Protein AF-A0A956YWB2-F1 (afdb_monomer_lite)

Sequence (151 aa):
EKSFKRPKDGYFLRAESFYNVATYMDTTGYLAGYGGISLHARSHGEAFFSTLTDKLRGNGLYIFDEPEAALSPSRQMAALTAIHRLVQAESQFIIATHSPILMAYPHARILLLNDDGLTEVAYAETEHYNVTKDFLNNYPAMLRYLLDEDA

Foldseek 3Di:
DPDDPAQPDEEEEELVCLVVVLVVCVVVVVQQQQVNDRPVVDQSLSSVVSCLVRNQDASYEYEYEASCVRDDLVSLLVSLVSVVVRVVSVYHYHYDHLDLSNLPRPPDFDWDQDPVGTDTDDSCPDPSNVVVVCCVVPVVVVCCVVVVPPD

Structure (mmCIF, N/CA/C/O backbone):
data_AF-A0A956YWB2-F1
#
_entry.id   AF-A0A956YWB2-F1
#
loop_
_atom_site.group_PDB
_atom_site.id
_atom_site.type_symbol
_atom_site.label_atom_id
_atom_site.label_alt_id
_atom_site.label_comp_id
_atom_site.label_asym_id
_atom_site.label_entity_id
_atom_site.label_seq_id
_atom_site.pdbx_PDB_ins_code
_atom_site.Cartn_x
_atom_site.Cartn_y
_atom_site.Cartn_z
_atom_site.occupancy
_atom_site.B_iso_or_equiv
_atom_site.auth_seq_id
_atom_site.auth_comp_id
_atom_site.auth_asym_id
_atom_site.auth_atom_id
_atom_site.pdbx_PDB_model_num
ATOM 1 N N . GLU A 1 1 ? -13.064 -25.156 23.534 1.00 41.34 1 GLU A N 1
ATOM 2 C CA . GLU A 1 1 ? -13.480 -24.240 22.449 1.00 41.34 1 GLU A CA 1
ATOM 3 C C . GLU A 1 1 ? -12.543 -23.036 22.424 1.00 41.34 1 GLU A C 1
ATOM 5 O O . GLU A 1 1 ? -12.390 -22.383 23.450 1.00 41.34 1 GLU A O 1
ATOM 10 N N . LYS A 1 2 ? -11.843 -22.762 21.314 1.00 47.59 2 LYS A N 1
ATOM 11 C CA . LYS A 1 2 ? -11.074 -21.513 21.179 1.00 47.59 2 LYS A CA 1
ATOM 12 C C . LYS A 1 2 ? -12.056 -20.408 20.796 1.00 47.59 2 LYS A C 1
ATOM 14 O O . LYS A 1 2 ? -12.409 -20.277 19.630 1.00 47.59 2 LYS A O 1
ATOM 19 N N . SER A 1 3 ? -12.525 -19.650 21.784 1.00 50.50 3 SER A N 1
ATOM 20 C CA . SER A 1 3 ? -13.244 -18.401 21.530 1.00 50.50 3 SER A CA 1
ATOM 21 C C . SER A 1 3 ? -12.269 -17.428 20.862 1.00 50.50 3 SER A C 1
ATOM 23 O O . SER A 1 3 ? -11.298 -16.993 21.483 1.00 50.50 3 SER A O 1
ATOM 25 N N . PHE A 1 4 ? -12.455 -17.158 19.570 1.00 61.91 4 PHE A N 1
ATOM 26 C CA . PHE A 1 4 ? -11.681 -16.132 18.878 1.00 61.91 4 PHE A CA 1
ATOM 27 C C . PHE A 1 4 ? -12.094 -14.767 19.440 1.00 61.91 4 PHE A C 1
ATOM 29 O O . PHE A 1 4 ? -13.276 -14.417 19.416 1.00 61.91 4 PHE A O 1
ATOM 36 N N . LYS A 1 5 ? -11.130 -13.998 19.969 1.00 66.44 5 LYS A N 1
ATOM 37 C CA . LYS A 1 5 ? -11.369 -12.603 20.365 1.00 66.44 5 LYS A CA 1
ATOM 38 C C . LYS A 1 5 ? -11.898 -11.855 19.140 1.00 66.44 5 LYS A C 1
ATOM 40 O O . LYS A 1 5 ? -11.198 -11.747 18.138 1.00 66.44 5 LYS A O 1
ATOM 45 N N . ARG A 1 6 ? -13.141 -11.376 19.213 1.00 70.31 6 ARG A N 1
ATOM 46 C CA . ARG A 1 6 ? -13.726 -10.550 18.154 1.00 70.31 6 ARG A CA 1
ATOM 47 C C . ARG A 1 6 ? -13.017 -9.188 18.129 1.00 70.31 6 ARG A C 1
ATOM 49 O O . ARG A 1 6 ? -12.862 -8.608 19.209 1.00 70.31 6 ARG A O 1
ATOM 56 N N . PRO A 1 7 ? -12.620 -8.683 16.948 1.00 77.06 7 PRO A N 1
ATOM 57 C CA . PRO A 1 7 ? -12.107 -7.325 16.816 1.00 77.06 7 PRO A CA 1
ATOM 58 C C . PRO A 1 7 ? -13.123 -6.323 17.365 1.00 77.06 7 PRO A C 1
ATOM 60 O O . PRO A 1 7 ? -14.332 -6.498 17.190 1.00 77.06 7 PRO A O 1
ATOM 63 N N . LYS A 1 8 ? -12.639 -5.289 18.052 1.00 79.81 8 LYS A N 1
ATOM 64 C CA . LYS A 1 8 ? -13.480 -4.216 18.607 1.00 79.81 8 LYS A CA 1
ATOM 65 C C . LYS A 1 8 ? -13.710 -3.077 17.617 1.00 79.81 8 LYS A C 1
ATOM 67 O O . LYS A 1 8 ? -14.613 -2.275 17.831 1.00 79.81 8 LYS A O 1
ATOM 72 N N . ASP A 1 9 ? -12.895 -3.023 16.568 1.00 83.06 9 ASP A N 1
ATOM 73 C CA . ASP A 1 9 ? -12.937 -2.026 15.504 1.00 83.06 9 ASP A CA 1
ATOM 74 C C . ASP A 1 9 ? -12.812 -2.716 14.136 1.00 83.06 9 ASP A C 1
ATOM 76 O O . ASP A 1 9 ? -12.264 -3.819 14.020 1.00 83.06 9 ASP A O 1
ATOM 80 N N . GLY A 1 10 ? -13.350 -2.088 13.099 1.00 85.75 10 GLY A N 1
ATOM 81 C CA . GLY A 1 10 ? -13.387 -2.643 11.754 1.00 85.75 10 GLY A CA 1
ATOM 82 C C . GLY A 1 10 ? -13.492 -1.548 10.707 1.00 85.75 10 GLY A C 1
ATOM 83 O O . GLY A 1 10 ? -14.329 -0.653 10.816 1.00 85.75 10 GLY A O 1
ATOM 84 N N . TYR A 1 11 ? -12.649 -1.624 9.680 1.00 86.31 11 TYR A N 1
ATOM 85 C CA . TYR A 1 11 ? -12.642 -0.635 8.607 1.00 86.31 11 TYR A CA 1
ATOM 86 C C . TYR A 1 11 ? -12.322 -1.279 7.264 1.00 86.31 11 TYR A C 1
ATOM 88 O O . TYR A 1 11 ? -11.332 -2.001 7.139 1.00 86.31 11 TYR A O 1
ATOM 96 N N . PHE A 1 12 ? -13.147 -0.988 6.260 1.00 88.56 12 PHE A N 1
ATOM 97 C CA . PHE A 1 12 ? -12.877 -1.327 4.869 1.00 88.56 12 PHE A CA 1
ATOM 98 C C . PHE A 1 12 ? -12.521 -0.059 4.104 1.00 88.56 12 PHE A C 1
ATOM 100 O O . PHE A 1 12 ? -13.238 0.942 4.168 1.00 88.56 12 PHE A O 1
ATOM 107 N N . LEU A 1 13 ? -11.411 -0.113 3.384 1.00 84.50 13 LEU A N 1
ATOM 108 C CA . LEU A 1 13 ? -10.900 0.982 2.588 1.00 84.50 13 LEU A CA 1
ATOM 109 C C . LEU A 1 13 ? -10.717 0.513 1.151 1.00 84.50 13 LEU A C 1
ATOM 111 O O . LEU A 1 13 ? -9.981 -0.435 0.911 1.00 84.50 13 LEU A O 1
ATOM 115 N N . ARG A 1 14 ? -11.295 1.253 0.209 1.00 82.62 14 ARG A N 1
ATOM 116 C CA . ARG A 1 14 ? -11.004 1.121 -1.217 1.00 82.62 14 ARG A CA 1
ATOM 117 C C . ARG A 1 14 ? -10.618 2.480 -1.767 1.00 82.62 14 ARG A C 1
ATOM 119 O O . ARG A 1 14 ? -11.371 3.437 -1.561 1.00 82.62 14 ARG A O 1
ATOM 126 N N . ALA A 1 15 ? -9.466 2.576 -2.423 1.00 68.56 15 ALA A N 1
ATOM 127 C CA . ALA A 1 15 ? -8.901 3.862 -2.833 1.00 68.56 15 ALA A CA 1
ATOM 128 C C . ALA A 1 15 ? -9.862 4.702 -3.696 1.00 68.56 15 ALA A C 1
ATOM 130 O O . ALA A 1 15 ? -10.032 5.892 -3.437 1.00 68.56 15 ALA A O 1
ATOM 131 N N . GLU A 1 16 ? -10.582 4.076 -4.629 1.00 64.06 16 GLU A N 1
ATOM 132 C CA . GLU A 1 16 ? -11.571 4.748 -5.488 1.00 64.06 16 GLU A CA 1
ATOM 133 C C . GLU A 1 16 ? -12.840 5.190 -4.738 1.00 64.06 16 GLU A C 1
ATOM 135 O O . GLU A 1 16 ? -13.467 6.195 -5.065 1.00 64.06 16 GLU A O 1
ATOM 140 N N . SER A 1 17 ? -13.241 4.446 -3.702 1.00 56.97 17 SER A N 1
ATOM 141 C CA . SER A 1 17 ? -14.484 4.707 -2.958 1.00 56.97 17 SER A CA 1
ATOM 142 C C . SER A 1 17 ? -14.335 5.799 -1.900 1.00 56.97 17 SER A C 1
ATOM 144 O O . SER A 1 17 ? -15.334 6.245 -1.331 1.00 56.97 17 SER A O 1
ATOM 146 N N . PHE A 1 18 ? -13.108 6.256 -1.637 1.00 58.25 18 PHE A N 1
ATOM 147 C CA . PHE A 1 18 ? -12.836 7.245 -0.599 1.00 58.25 18 PHE A CA 1
ATOM 148 C C . PHE A 1 18 ? -13.545 8.585 -0.862 1.00 58.25 18 PHE A C 1
ATOM 150 O O . PHE A 1 18 ? -13.997 9.232 0.081 1.00 58.25 18 PHE A O 1
ATOM 157 N N . TYR A 1 19 ? -13.736 8.960 -2.133 1.00 54.09 19 TYR A N 1
ATOM 158 C CA . TYR A 1 19 ? -14.490 10.159 -2.516 1.00 54.09 19 TYR A CA 1
ATOM 159 C C . TYR A 1 19 ? -15.976 10.051 -2.138 1.00 54.09 19 TYR A C 1
ATOM 161 O O . TYR A 1 19 ? -16.519 10.957 -1.512 1.00 54.09 19 TYR A O 1
ATOM 169 N N . ASN A 1 20 ? -16.613 8.907 -2.417 1.00 52.56 20 ASN A N 1
ATOM 170 C CA . ASN A 1 20 ? -18.023 8.680 -2.076 1.00 52.56 20 ASN A CA 1
ATOM 171 C C . ASN A 1 20 ? -18.252 8.707 -0.561 1.00 52.56 20 ASN A C 1
ATOM 173 O O . ASN A 1 20 ? -19.251 9.251 -0.093 1.00 52.56 20 ASN A O 1
ATOM 177 N N . VAL A 1 21 ? -17.313 8.156 0.214 1.00 56.88 21 VAL A N 1
ATOM 178 C CA . VAL A 1 21 ? -17.374 8.183 1.681 1.00 56.88 21 VAL A CA 1
ATOM 179 C C . VAL A 1 21 ? -17.159 9.601 2.212 1.00 56.88 21 VAL A C 1
ATOM 181 O O . VAL A 1 21 ? -17.912 10.024 3.084 1.00 56.88 21 VAL A O 1
ATOM 184 N N . ALA A 1 22 ? -16.205 10.364 1.669 1.00 55.66 22 ALA A N 1
ATOM 185 C CA . ALA A 1 22 ? -15.983 11.761 2.051 1.00 55.66 22 ALA A CA 1
ATOM 186 C C . ALA A 1 22 ? -17.220 12.638 1.779 1.00 55.66 22 ALA A C 1
ATOM 188 O O . ALA A 1 22 ? -17.663 13.362 2.670 1.00 55.66 22 ALA A O 1
ATOM 189 N N . THR A 1 23 ? -17.845 12.501 0.605 1.00 54.91 23 THR A N 1
ATOM 190 C CA . THR A 1 23 ? -19.090 13.210 0.260 1.00 54.91 23 THR A CA 1
ATOM 191 C C . THR A 1 23 ? -20.265 12.795 1.138 1.00 54.91 23 THR A C 1
ATOM 193 O O . THR A 1 23 ? -21.031 13.637 1.613 1.00 54.91 23 THR A O 1
ATOM 196 N N . TYR A 1 24 ? -20.400 11.500 1.420 1.00 56.69 24 TYR A N 1
ATOM 197 C CA . TYR A 1 24 ? -21.436 10.992 2.316 1.00 56.69 24 TYR A CA 1
ATOM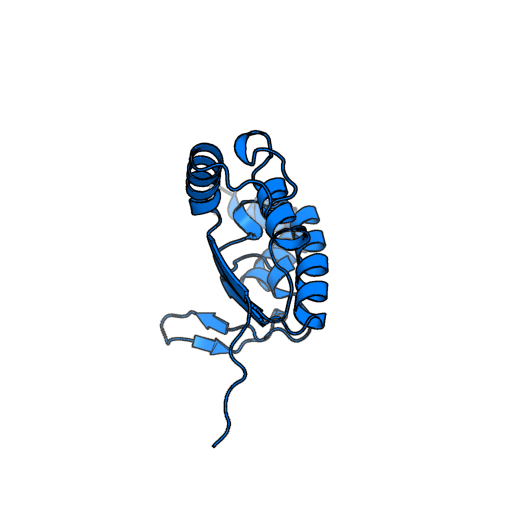 198 C C . TYR A 1 24 ? -21.229 11.438 3.777 1.00 56.69 24 TYR A C 1
ATOM 200 O O . TYR A 1 24 ? -22.184 11.675 4.515 1.00 56.69 24 TYR A O 1
ATOM 208 N N . MET A 1 25 ? -19.984 11.592 4.226 1.00 59.38 25 MET A N 1
ATOM 209 C CA . MET A 1 25 ? -19.679 12.006 5.599 1.00 59.38 25 MET A CA 1
ATOM 210 C C . MET A 1 25 ? -19.823 13.513 5.820 1.00 59.38 25 MET A C 1
ATOM 212 O O . MET A 1 25 ? -20.314 13.911 6.879 1.00 59.38 25 MET A O 1
ATOM 216 N N . ASP A 1 26 ? -19.496 14.340 4.823 1.00 57.28 26 ASP A N 1
ATOM 217 C CA . ASP A 1 26 ? -19.758 15.786 4.874 1.00 57.28 26 ASP A CA 1
ATOM 218 C C . ASP A 1 26 ? -21.267 16.081 4.869 1.00 57.28 26 ASP A C 1
ATOM 220 O O . ASP A 1 26 ? -21.727 16.975 5.577 1.00 57.28 26 ASP A O 1
ATOM 224 N N . THR A 1 27 ? -22.063 15.282 4.151 1.00 56.91 27 THR A N 1
ATOM 225 C CA . THR A 1 27 ? -23.532 15.414 4.151 1.00 56.91 27 THR A CA 1
ATOM 226 C C . THR A 1 27 ? -24.201 14.905 5.433 1.00 56.91 27 THR A C 1
ATOM 228 O O . THR A 1 27 ? -25.294 15.362 5.763 1.00 56.91 27 THR A O 1
ATOM 231 N N . THR A 1 28 ? -23.560 14.004 6.187 1.00 57.75 28 THR A N 1
ATOM 232 C CA . THR A 1 28 ? -24.112 13.421 7.430 1.00 57.75 28 THR A CA 1
ATOM 233 C C . THR A 1 28 ? -23.535 14.015 8.723 1.00 57.75 28 THR A C 1
ATOM 235 O O . THR A 1 28 ? -24.027 13.703 9.808 1.00 57.75 28 THR A O 1
ATOM 238 N N . GLY A 1 29 ? -22.521 14.889 8.646 1.00 55.97 29 GLY A N 1
ATOM 239 C CA . GLY A 1 29 ? -21.957 15.615 9.794 1.00 55.97 29 GLY A CA 1
ATOM 240 C C . GLY A 1 29 ? -21.042 14.791 10.714 1.00 55.97 29 GLY A C 1
ATOM 241 O O . GLY A 1 29 ? -20.688 15.246 11.802 1.00 55.97 29 GLY A O 1
ATOM 242 N N . TYR A 1 30 ? -20.619 13.591 10.303 1.00 57.09 30 TYR A N 1
ATOM 243 C CA . TYR A 1 30 ? -19.842 12.656 11.135 1.00 57.09 30 TYR A CA 1
ATOM 244 C C . TYR A 1 30 ? -18.316 12.892 11.074 1.00 57.09 30 TYR A C 1
ATOM 246 O O . TYR A 1 30 ? -17.517 11.9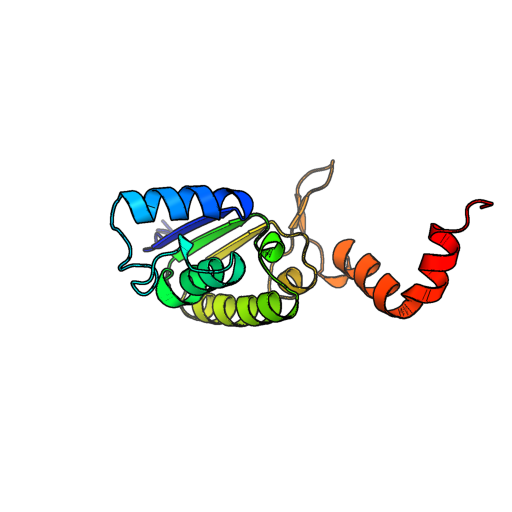67 10.924 1.00 57.09 30 TYR A O 1
ATOM 254 N N . LEU A 1 31 ? -17.888 14.149 11.221 1.00 59.34 31 LEU A N 1
ATOM 255 C CA . LEU A 1 31 ? -16.487 14.586 11.064 1.00 59.34 31 LEU A CA 1
ATOM 256 C C . LEU A 1 31 ? -15.581 14.297 12.274 1.00 59.34 31 LEU A C 1
ATOM 258 O O . LEU A 1 31 ? -14.353 14.287 12.153 1.00 59.34 31 LEU A O 1
ATOM 262 N N . ALA A 1 32 ? -16.161 14.026 13.447 1.00 58.22 32 ALA A N 1
ATOM 263 C CA . ALA A 1 32 ? -15.410 13.842 14.693 1.00 58.22 32 ALA A CA 1
ATOM 264 C C . ALA A 1 32 ? -14.429 12.650 14.658 1.00 58.22 32 ALA A C 1
ATOM 266 O O . ALA A 1 32 ? -13.449 12.632 15.397 1.00 58.22 32 ALA A O 1
ATOM 267 N N . GLY A 1 33 ? -14.672 11.659 13.793 1.00 58.66 33 GLY A N 1
ATOM 268 C CA . GLY A 1 33 ? -13.816 10.479 13.646 1.00 58.66 33 GLY A CA 1
ATOM 269 C C . GLY A 1 33 ? -12.569 10.668 12.774 1.00 58.66 33 GLY A C 1
ATOM 270 O O . GLY A 1 33 ? -11.755 9.757 12.743 1.00 58.66 33 GLY A O 1
ATOM 271 N N . TYR A 1 34 ? -12.424 11.800 12.076 1.00 56.78 34 TYR A N 1
ATOM 272 C CA . TYR A 1 34 ? -11.342 12.063 11.106 1.00 56.78 34 TYR A CA 1
ATOM 273 C C . TYR A 1 34 ? -10.550 13.343 11.436 1.00 56.78 34 TYR A C 1
ATOM 275 O O . TYR A 1 34 ? -10.014 14.022 10.556 1.00 56.78 34 TYR A O 1
ATOM 283 N N . GLY A 1 35 ? -10.536 13.726 12.715 1.00 56.12 35 GLY A N 1
ATOM 284 C CA . GLY A 1 35 ? -9.862 14.942 13.173 1.00 56.12 35 GLY A CA 1
ATOM 285 C C . GLY A 1 35 ? -10.657 16.237 12.957 1.00 56.12 35 GLY A C 1
ATOM 286 O O . GLY A 1 35 ? -10.086 17.315 13.079 1.00 56.12 35 GLY A O 1
ATOM 287 N N . GLY A 1 36 ? -11.962 16.161 12.654 1.00 56.47 36 GLY A N 1
ATOM 288 C CA . GLY A 1 36 ? -12.874 17.315 12.682 1.00 56.47 36 GLY A CA 1
ATOM 289 C C . GLY A 1 36 ? -12.762 18.301 11.513 1.00 56.47 36 GLY A C 1
ATOM 290 O O . GLY A 1 36 ? -13.375 19.363 11.565 1.00 56.47 36 GLY A O 1
ATOM 291 N N . ILE A 1 37 ? -12.006 17.972 10.464 1.00 54.69 37 ILE A N 1
ATOM 292 C CA . ILE A 1 37 ? -11.839 18.802 9.262 1.00 54.69 37 ILE A CA 1
ATOM 293 C C . ILE A 1 37 ? -12.536 18.101 8.091 1.00 54.69 37 ILE A C 1
ATOM 295 O O . ILE A 1 37 ? -12.400 16.886 7.950 1.00 54.69 37 ILE A O 1
ATOM 299 N N . SER A 1 38 ? -13.269 18.859 7.265 1.00 56.28 38 SER A N 1
ATOM 300 C CA . SER A 1 38 ? -13.945 18.343 6.063 1.00 56.28 38 SER A CA 1
ATOM 301 C C . SER A 1 38 ? -12.971 17.542 5.195 1.00 56.28 38 SER A C 1
ATOM 303 O O . SER A 1 38 ? -11.894 18.025 4.825 1.00 56.28 38 SER A O 1
ATOM 305 N N . LEU A 1 39 ? -13.359 16.307 4.870 1.00 54.31 39 LEU A N 1
ATOM 306 C CA . LEU A 1 39 ? -12.570 15.412 4.020 1.00 54.31 39 LEU A CA 1
ATOM 307 C C . LEU A 1 39 ? -12.529 15.919 2.568 1.00 54.31 39 LEU A C 1
ATOM 309 O O . LEU A 1 39 ? -11.605 15.571 1.838 1.00 54.31 39 LEU A O 1
ATOM 313 N N . HIS A 1 40 ? -13.462 16.798 2.174 1.00 52.25 40 HIS A N 1
ATOM 314 C CA . HIS A 1 40 ? -13.486 17.452 0.863 1.00 52.25 40 HIS A CA 1
ATOM 315 C C . HIS A 1 40 ? -12.400 18.514 0.664 1.00 52.25 40 HIS A C 1
ATOM 317 O O . HIS A 1 40 ? -12.012 18.776 -0.472 1.00 52.25 40 HIS A O 1
ATOM 323 N N . ALA A 1 41 ? -11.887 19.113 1.740 1.00 50.69 41 ALA A N 1
ATOM 324 C CA . ALA A 1 41 ? -10.825 20.117 1.660 1.00 50.69 41 ALA A CA 1
ATOM 325 C C . ALA A 1 41 ? -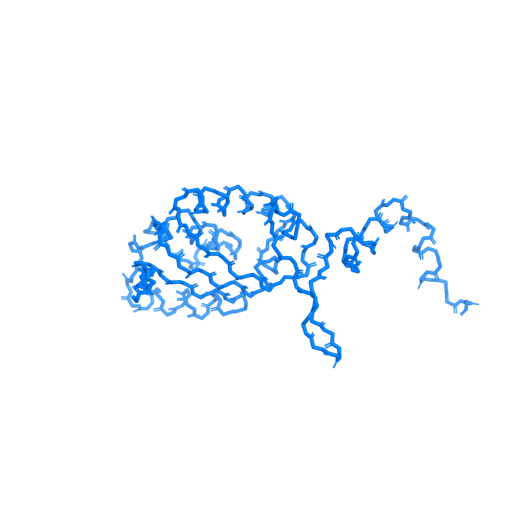9.408 19.508 1.647 1.00 50.69 41 ALA A C 1
ATOM 327 O O . ALA A 1 41 ? -8.425 20.245 1.571 1.00 50.69 41 ALA A O 1
ATOM 328 N N . ARG A 1 42 ? -9.290 18.177 1.755 1.00 57.69 42 ARG A N 1
ATOM 329 C CA . ARG A 1 42 ? -8.021 17.446 1.855 1.00 57.69 42 ARG A CA 1
ATOM 330 C C . ARG A 1 42 ? -7.699 16.711 0.559 1.00 57.69 42 ARG A C 1
ATOM 332 O O . ARG A 1 42 ? -8.584 16.245 -0.153 1.00 57.69 42 ARG A O 1
ATOM 339 N N . SER A 1 43 ? -6.410 16.554 0.268 1.00 66.00 43 SER A N 1
ATOM 340 C CA . SER A 1 43 ? -5.972 15.673 -0.821 1.00 66.00 43 SER A CA 1
ATOM 341 C C . SER A 1 43 ? -6.298 14.205 -0.502 1.00 66.00 43 SER A C 1
ATOM 343 O O . SER A 1 43 ? -6.309 13.810 0.664 1.00 66.00 43 SER A O 1
ATOM 345 N N . HIS A 1 44 ? -6.495 13.372 -1.531 1.00 64.50 44 HIS A N 1
ATOM 346 C CA . HIS A 1 44 ? -6.785 11.933 -1.393 1.00 64.50 44 HIS A CA 1
ATOM 347 C C . HIS A 1 44 ? -5.864 11.230 -0.376 1.00 64.50 44 HIS A C 1
ATOM 349 O O . HIS A 1 44 ? -6.326 10.514 0.512 1.00 64.50 44 HIS A O 1
ATOM 355 N N . GLY A 1 45 ? -4.559 11.509 -0.439 1.00 68.50 45 GLY A N 1
ATOM 356 C CA . GLY A 1 45 ? -3.597 10.918 0.489 1.00 68.50 45 GLY A CA 1
ATOM 357 C C . GLY A 1 45 ? -3.643 11.466 1.922 1.00 68.50 45 GLY A C 1
ATOM 358 O O . GLY A 1 45 ? -3.231 10.759 2.834 1.00 68.50 45 GLY A O 1
ATOM 359 N N . GLU A 1 46 ? -4.145 12.680 2.162 1.00 73.31 46 GLU A N 1
ATOM 360 C CA . GLU A 1 46 ? -4.311 13.229 3.523 1.00 73.31 46 GLU A CA 1
ATOM 361 C C . GLU A 1 46 ? -5.523 12.633 4.231 1.00 73.31 46 GLU A C 1
ATOM 363 O O . GLU A 1 46 ? -5.468 12.344 5.424 1.00 73.31 46 GLU A O 1
ATOM 368 N N . ALA A 1 47 ? -6.606 12.415 3.489 1.00 73.50 47 ALA A N 1
ATOM 369 C CA . ALA A 1 47 ? -7.820 11.802 4.004 1.00 73.50 47 ALA A CA 1
ATOM 370 C C . ALA A 1 47 ? -7.581 10.321 4.378 1.00 73.50 47 ALA A C 1
ATOM 372 O O . ALA A 1 47 ? -7.960 9.868 5.467 1.00 73.50 47 ALA A O 1
ATOM 373 N N . PHE A 1 48 ? -6.831 9.599 3.537 1.00 81.00 48 PHE A N 1
ATOM 374 C CA . PHE A 1 48 ? -6.296 8.276 3.869 1.00 81.00 48 PHE A CA 1
ATOM 375 C C . PHE A 1 48 ? -5.450 8.320 5.148 1.00 81.00 48 PHE A C 1
ATOM 377 O O . PHE A 1 48 ? -5.657 7.522 6.062 1.00 81.00 48 PHE A O 1
ATOM 384 N N . PHE A 1 49 ? -4.542 9.293 5.252 1.00 81.31 49 PHE A N 1
ATOM 385 C CA . PHE A 1 49 ? -3.675 9.412 6.419 1.00 81.31 49 PHE A CA 1
ATOM 386 C C . PHE A 1 49 ? -4.455 9.656 7.709 1.00 81.31 49 PHE A C 1
ATOM 388 O O . PHE A 1 49 ? -4.212 8.962 8.690 1.00 81.31 49 PHE A O 1
ATOM 395 N N . SER A 1 50 ? -5.450 10.547 7.693 1.00 81.00 50 SER A N 1
ATOM 396 C CA . SER A 1 50 ? -6.320 10.759 8.857 1.00 81.00 50 SER A CA 1
ATOM 397 C C . SER A 1 50 ? -7.128 9.527 9.236 1.00 81.00 50 SER A C 1
ATOM 399 O O . SER A 1 50 ? -7.455 9.333 10.403 1.00 81.00 50 SER A O 1
ATOM 401 N N . THR A 1 51 ? -7.423 8.648 8.276 1.00 84.69 51 THR A N 1
ATOM 402 C CA . THR A 1 51 ? -8.037 7.360 8.608 1.00 84.69 51 THR A CA 1
ATOM 403 C C . THR A 1 51 ? -7.070 6.543 9.453 1.00 84.69 51 THR A C 1
ATOM 405 O O . THR A 1 51 ? -7.396 6.161 10.572 1.00 84.69 51 THR A O 1
ATOM 408 N N . LEU A 1 52 ? -5.852 6.341 8.950 1.00 86.12 52 LEU A N 1
ATOM 409 C CA . LEU A 1 52 ? -4.817 5.580 9.642 1.00 86.12 52 LEU A CA 1
ATOM 410 C C . LEU A 1 52 ? -4.431 6.159 11.009 1.00 86.12 52 LEU A C 1
ATOM 412 O O . LEU A 1 52 ? -4.129 5.388 11.914 1.00 86.12 52 LEU A O 1
ATOM 416 N N . THR A 1 53 ? -4.398 7.484 11.160 1.00 84.19 53 THR A N 1
ATOM 417 C CA . THR A 1 53 ? -3.910 8.126 12.391 1.00 84.19 53 THR A CA 1
ATOM 418 C C . THR A 1 53 ? -5.006 8.463 13.392 1.00 84.19 53 THR A C 1
ATOM 420 O O . THR A 1 53 ? -4.746 8.394 14.592 1.00 84.19 53 THR A O 1
ATOM 423 N N . ASP A 1 54 ? -6.207 8.816 12.926 1.00 82.88 54 ASP A N 1
ATOM 424 C CA . ASP A 1 54 ? -7.245 9.414 13.776 1.00 82.88 54 ASP A CA 1
ATOM 425 C C . ASP A 1 54 ? -8.479 8.509 13.908 1.00 82.88 54 ASP A C 1
ATOM 427 O O . ASP A 1 54 ? -9.105 8.450 14.974 1.00 82.88 54 ASP A O 1
ATOM 431 N N . LYS A 1 55 ? -8.840 7.794 12.831 1.00 83.44 55 LYS A N 1
ATOM 432 C CA . LYS A 1 55 ? -10.048 6.958 12.789 1.00 83.44 55 LYS A CA 1
ATOM 433 C C . LYS A 1 55 ? -9.826 5.595 13.428 1.00 83.44 55 LYS A C 1
ATOM 435 O O . LYS A 1 55 ? -10.663 5.170 14.224 1.00 83.44 55 LYS A O 1
ATOM 440 N N . LEU A 1 56 ? -8.742 4.917 13.058 1.00 88.19 56 LEU A N 1
ATOM 441 C CA . LEU A 1 56 ? -8.449 3.558 13.511 1.00 88.19 56 LEU A CA 1
ATOM 442 C C . LEU A 1 56 ? -7.898 3.589 14.936 1.00 88.19 56 LEU A C 1
ATOM 444 O O . LEU A 1 56 ? -6.932 4.298 15.216 1.00 88.19 56 LEU A O 1
ATOM 448 N N . ARG A 1 57 ? -8.508 2.827 15.853 1.00 83.19 57 ARG A N 1
ATOM 449 C CA . ARG A 1 57 ? -8.196 2.937 17.294 1.00 83.19 57 ARG A CA 1
ATOM 450 C C . ARG A 1 57 ? -7.404 1.774 17.886 1.00 83.19 57 ARG A C 1
ATOM 452 O O . ARG A 1 57 ? -7.042 1.832 19.059 1.00 83.19 57 ARG A O 1
ATOM 459 N N . GLY A 1 58 ? -7.102 0.754 17.088 1.00 86.75 58 GLY A N 1
ATOM 460 C CA . GLY A 1 58 ? -6.411 -0.455 17.546 1.00 86.75 58 GLY A CA 1
ATOM 461 C C . GLY A 1 58 ? -7.372 -1.605 17.870 1.00 86.75 58 GLY A C 1
ATOM 462 O O . GLY A 1 58 ? -8.582 -1.404 17.950 1.00 86.75 58 GLY A O 1
ATOM 463 N N . ASN A 1 59 ? -6.840 -2.816 18.074 1.00 89.81 59 ASN A N 1
ATOM 464 C CA . ASN A 1 59 ? -7.614 -4.037 18.348 1.00 89.81 59 ASN A CA 1
ATOM 465 C C . ASN A 1 59 ? -8.730 -4.280 17.308 1.00 89.81 59 ASN A C 1
ATOM 467 O O . ASN A 1 59 ? -9.867 -4.637 17.640 1.00 89.81 59 ASN A O 1
ATOM 471 N N . GLY A 1 60 ? -8.407 -3.998 16.045 1.00 92.62 60 GLY A N 1
ATOM 472 C CA . GLY A 1 60 ? -9.341 -4.011 14.927 1.00 92.62 60 GLY A CA 1
ATOM 473 C C . GLY A 1 60 ? -8.885 -4.895 13.774 1.00 92.62 60 GLY A C 1
ATOM 474 O O . GLY A 1 60 ? -7.720 -5.283 13.699 1.00 92.62 60 GLY A O 1
ATOM 475 N N . LEU A 1 61 ? -9.813 -5.206 12.872 1.00 94.50 61 LEU A N 1
ATOM 476 C CA . LEU A 1 61 ? -9.520 -5.834 11.584 1.00 94.50 61 LEU A CA 1
ATOM 477 C C . LEU A 1 61 ? -9.746 -4.810 10.473 1.00 94.50 61 LEU A C 1
ATOM 479 O O . LEU A 1 61 ? -10.863 -4.323 10.289 1.00 94.50 61 LEU A O 1
ATOM 483 N N . TYR A 1 62 ? -8.695 -4.507 9.722 1.00 94.12 62 TYR A N 1
ATOM 484 C CA . TYR A 1 62 ? -8.737 -3.516 8.656 1.00 94.12 62 TYR A CA 1
ATOM 485 C C . TYR A 1 62 ? -8.430 -4.171 7.312 1.00 94.12 62 TYR A C 1
ATOM 487 O O . TYR A 1 62 ? -7.467 -4.927 7.182 1.00 94.12 62 TYR A O 1
ATOM 495 N N . ILE A 1 63 ? -9.265 -3.894 6.315 1.00 94.88 63 ILE A N 1
ATOM 496 C CA . ILE A 1 63 ? -9.153 -4.467 4.972 1.00 94.88 63 ILE A CA 1
ATOM 497 C C . ILE A 1 63 ? -8.976 -3.321 3.989 1.00 94.88 63 ILE A C 1
ATOM 499 O O . ILE A 1 63 ? -9.874 -2.488 3.856 1.00 94.88 63 ILE A O 1
ATOM 503 N N . PHE A 1 64 ? -7.819 -3.257 3.338 1.00 93.75 64 PHE A N 1
ATOM 504 C CA . PHE A 1 64 ? -7.468 -2.200 2.397 1.00 93.75 64 PHE A CA 1
ATOM 505 C C . PHE A 1 64 ? -7.323 -2.766 0.987 1.00 93.75 64 PHE A C 1
ATOM 507 O O . PHE A 1 64 ? -6.693 -3.800 0.792 1.00 93.75 64 PHE A O 1
ATOM 514 N N . ASP A 1 65 ? -7.885 -2.054 0.023 1.00 92.81 65 ASP A N 1
ATOM 515 C CA . ASP A 1 65 ? -7.863 -2.376 -1.397 1.00 92.81 65 ASP A CA 1
ATOM 516 C C . ASP A 1 65 ? -7.185 -1.230 -2.163 1.00 92.81 65 ASP A C 1
ATOM 518 O O . ASP A 1 65 ? -7.671 -0.089 -2.147 1.00 92.81 65 ASP A O 1
ATOM 522 N N . GLU A 1 66 ? -6.017 -1.539 -2.731 1.00 92.69 66 GLU A N 1
ATOM 523 C CA . GLU A 1 66 ? -5.117 -0.657 -3.489 1.00 92.69 66 GLU A CA 1
ATOM 524 C C . GLU A 1 66 ? -4.818 0.702 -2.819 1.00 92.69 66 GLU A C 1
ATOM 526 O O . GLU A 1 66 ? -4.937 1.761 -3.444 1.00 92.69 66 GLU A O 1
ATOM 531 N N . PRO A 1 67 ? -4.417 0.738 -1.530 1.00 90.69 67 PRO A N 1
ATOM 532 C CA . PRO A 1 67 ? -4.206 1.997 -0.807 1.00 90.69 67 PRO A CA 1
ATOM 533 C C . PRO A 1 67 ? -3.140 2.910 -1.443 1.00 90.69 67 PRO A C 1
ATOM 535 O O . PRO A 1 67 ? -3.166 4.124 -1.238 1.00 90.69 67 PRO A O 1
ATOM 538 N N . GLU A 1 68 ? -2.205 2.363 -2.219 1.00 92.06 68 GLU A N 1
ATOM 539 C CA . GLU A 1 68 ? -1.168 3.101 -2.938 1.00 92.06 68 GLU A CA 1
ATOM 540 C C . GLU A 1 68 ? -1.692 4.021 -4.043 1.00 92.06 68 GLU A C 1
ATOM 542 O O . GLU A 1 68 ? -1.023 5.010 -4.340 1.00 92.06 68 GLU A O 1
ATOM 547 N N . ALA A 1 69 ? -2.877 3.763 -4.607 1.00 87.56 69 ALA A N 1
ATOM 548 C CA . ALA A 1 69 ? -3.427 4.573 -5.697 1.00 87.56 69 ALA A CA 1
ATOM 549 C C . ALA A 1 69 ? -3.635 6.045 -5.284 1.00 87.56 69 ALA A C 1
ATOM 551 O O . ALA A 1 69 ? -3.574 6.954 -6.109 1.00 87.56 69 ALA A O 1
ATOM 552 N N . ALA A 1 70 ? -3.814 6.300 -3.983 1.00 80.12 70 ALA A N 1
ATOM 553 C CA . ALA A 1 70 ? -3.956 7.637 -3.410 1.00 80.12 70 ALA A CA 1
ATOM 554 C C . ALA A 1 70 ? -2.645 8.222 -2.835 1.00 80.12 70 ALA A C 1
ATOM 556 O O . ALA A 1 70 ? -2.660 9.322 -2.264 1.00 80.12 70 ALA A O 1
ATOM 557 N N . LEU A 1 71 ? -1.513 7.509 -2.923 1.00 86.12 71 LEU A N 1
ATOM 558 C CA . LEU A 1 71 ? -0.295 7.807 -2.162 1.00 86.12 71 LEU A CA 1
ATOM 559 C C . LEU A 1 71 ? 0.960 7.863 -3.037 1.00 86.12 71 LEU A C 1
ATOM 561 O O . LEU A 1 71 ? 1.329 6.904 -3.708 1.00 86.12 71 LEU A O 1
ATOM 565 N N . SER A 1 72 ? 1.718 8.953 -2.898 1.00 90.00 72 SER A N 1
ATOM 566 C CA . SER A 1 72 ? 3.100 8.999 -3.383 1.00 90.00 72 SER A CA 1
ATOM 567 C C . SER A 1 72 ? 3.991 7.989 -2.635 1.00 90.00 72 SER A C 1
ATOM 569 O O . SER A 1 72 ? 3.672 7.634 -1.496 1.00 90.00 72 SER A O 1
ATOM 571 N N . PRO A 1 73 ? 5.150 7.579 -3.191 1.00 92.25 73 PRO A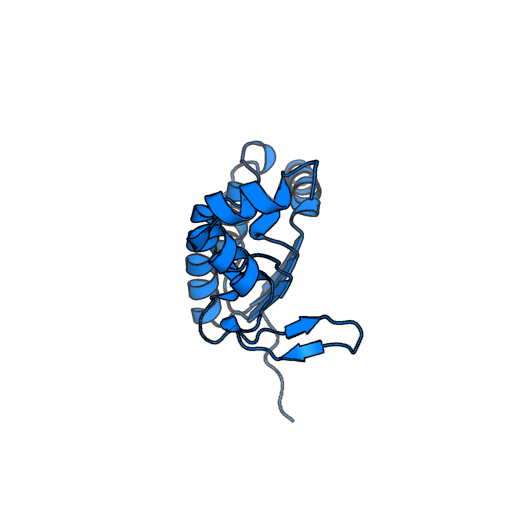 N 1
ATOM 572 C CA . PRO A 1 73 ? 6.069 6.645 -2.527 1.00 92.25 73 PRO A CA 1
ATOM 573 C C . PRO A 1 73 ? 6.429 7.045 -1.088 1.00 92.25 73 PRO A C 1
ATOM 575 O O . PRO A 1 73 ? 6.370 6.230 -0.168 1.00 92.25 73 PRO A O 1
ATOM 578 N N . SER A 1 74 ? 6.707 8.331 -0.853 1.00 92.50 74 SER A N 1
ATOM 579 C CA . SER A 1 74 ? 6.986 8.849 0.493 1.00 92.50 74 SER A CA 1
ATOM 580 C C . SER A 1 74 ? 5.800 8.706 1.444 1.00 92.50 74 SER A C 1
ATOM 582 O O . SER A 1 74 ? 5.983 8.390 2.620 1.00 92.50 74 SER A O 1
ATOM 584 N N . ARG A 1 75 ? 4.571 8.894 0.946 1.00 90.44 75 ARG A N 1
ATOM 585 C CA . ARG A 1 75 ? 3.356 8.678 1.740 1.00 90.44 75 ARG A CA 1
ATOM 586 C C . ARG A 1 75 ? 3.105 7.191 2.003 1.00 90.44 75 ARG A C 1
ATOM 588 O O . ARG A 1 75 ? 2.637 6.870 3.088 1.00 90.44 75 ARG A O 1
ATOM 595 N N . GLN A 1 76 ? 3.474 6.286 1.097 1.00 94.44 76 GLN A N 1
ATOM 596 C CA . GLN A 1 76 ? 3.409 4.837 1.345 1.00 94.44 76 GLN A CA 1
ATOM 597 C C . GLN A 1 76 ? 4.377 4.409 2.462 1.00 94.44 76 GLN A C 1
ATOM 599 O O . GLN A 1 76 ? 3.991 3.661 3.357 1.00 94.44 76 GLN A O 1
ATOM 604 N N . MET A 1 77 ? 5.599 4.959 2.497 1.00 95.50 77 MET A N 1
ATOM 605 C CA . MET A 1 77 ? 6.540 4.731 3.609 1.00 95.50 77 MET A CA 1
ATOM 606 C C . MET A 1 77 ? 5.994 5.242 4.949 1.00 95.50 77 MET A C 1
ATOM 608 O O . MET A 1 77 ? 6.111 4.587 5.988 1.00 95.50 77 MET A O 1
ATOM 612 N N . ALA A 1 78 ? 5.349 6.407 4.937 1.00 93.81 78 ALA A N 1
ATOM 613 C CA . ALA A 1 78 ? 4.693 6.925 6.127 1.00 93.81 78 ALA A CA 1
ATOM 614 C C . ALA A 1 78 ? 3.493 6.036 6.535 1.00 93.81 78 ALA A C 1
ATOM 616 O O . ALA A 1 78 ? 3.286 5.793 7.726 1.00 93.81 78 ALA A O 1
ATOM 617 N N . ALA A 1 79 ? 2.729 5.508 5.571 1.00 93.75 79 ALA A N 1
ATOM 618 C CA . ALA A 1 79 ? 1.618 4.592 5.821 1.00 93.75 79 ALA A CA 1
ATOM 619 C C . ALA A 1 79 ? 2.091 3.298 6.498 1.00 93.75 79 ALA A C 1
ATOM 621 O O . ALA A 1 79 ? 1.478 2.884 7.479 1.00 93.75 79 ALA A O 1
ATOM 622 N N . LEU A 1 80 ? 3.222 2.718 6.071 1.00 95.81 80 LEU A N 1
ATOM 623 C CA . LEU A 1 80 ? 3.853 1.578 6.756 1.00 95.81 80 LEU A CA 1
ATOM 624 C C . LEU A 1 80 ? 4.106 1.865 8.238 1.00 95.81 80 LEU A C 1
ATOM 626 O O . LEU A 1 80 ? 3.846 1.014 9.085 1.00 95.81 80 LEU A O 1
ATOM 630 N N . THR A 1 81 ? 4.572 3.073 8.566 1.00 95.19 81 THR A N 1
ATOM 631 C CA . THR A 1 81 ? 4.811 3.474 9.962 1.00 95.19 81 THR A CA 1
ATOM 632 C C . THR A 1 81 ? 3.509 3.501 10.766 1.00 95.19 81 THR A C 1
ATOM 634 O O . THR A 1 81 ? 3.469 3.022 11.901 1.00 95.19 81 THR A O 1
ATOM 637 N N . ALA A 1 82 ? 2.432 4.042 10.193 1.00 94.06 82 ALA A N 1
ATOM 638 C CA . ALA A 1 82 ? 1.127 4.085 10.851 1.00 94.06 82 ALA A CA 1
ATOM 639 C C . ALA A 1 82 ? 0.509 2.683 11.002 1.00 94.06 82 ALA A C 1
ATOM 641 O O . ALA A 1 82 ? 0.058 2.326 12.091 1.00 94.06 82 ALA A O 1
ATOM 642 N N . ILE A 1 83 ? 0.571 1.858 9.951 1.00 95.12 83 ILE A N 1
ATOM 643 C CA . ILE A 1 83 ? 0.150 0.450 9.974 1.00 95.12 83 ILE A CA 1
ATOM 644 C C . ILE A 1 83 ? 0.917 -0.307 11.059 1.00 95.12 83 ILE A C 1
ATOM 646 O O . ILE A 1 83 ? 0.300 -0.982 11.880 1.00 95.12 83 ILE A O 1
ATOM 650 N N . HIS A 1 84 ? 2.240 -0.138 11.137 1.00 96.25 84 HIS A N 1
ATOM 651 C CA . HIS A 1 84 ? 3.064 -0.793 12.150 1.00 96.25 84 HIS A CA 1
ATOM 652 C C . HIS A 1 84 ? 2.590 -0.468 13.571 1.00 96.25 84 HIS A C 1
ATOM 654 O O . HIS A 1 84 ? 2.434 -1.371 14.387 1.00 96.25 84 HIS A O 1
ATOM 660 N N . ARG A 1 85 ? 2.283 0.804 13.863 1.00 95.12 85 ARG A N 1
ATOM 661 C CA . ARG A 1 85 ? 1.741 1.216 15.171 1.00 95.12 85 ARG A CA 1
ATOM 662 C C . ARG A 1 85 ? 0.408 0.537 15.487 1.00 95.12 85 ARG A C 1
ATOM 664 O O . ARG A 1 85 ? 0.214 0.087 16.611 1.00 95.12 85 ARG A O 1
ATOM 671 N N . LEU A 1 86 ? -0.490 0.432 14.509 1.00 94.81 86 LEU A N 1
ATOM 672 C CA . LEU A 1 86 ? -1.786 -0.230 14.684 1.00 94.81 86 LEU A CA 1
ATOM 673 C C . LEU A 1 86 ? -1.639 -1.742 14.886 1.00 94.81 86 LEU A C 1
ATOM 675 O O . LEU A 1 86 ? -2.343 -2.308 15.721 1.00 94.81 86 LEU A O 1
ATOM 679 N N . VAL A 1 87 ? -0.703 -2.386 14.183 1.00 94.69 87 VAL A N 1
ATOM 680 C CA . VAL A 1 87 ? -0.360 -3.802 14.391 1.00 94.69 87 VAL A CA 1
ATOM 681 C C . VAL A 1 87 ? 0.184 -4.030 15.803 1.00 94.69 87 VAL A C 1
ATOM 683 O O . VAL A 1 87 ? -0.261 -4.954 16.480 1.00 94.69 87 VAL A O 1
ATOM 686 N N . GLN A 1 88 ? 1.074 -3.156 16.294 1.00 94.62 88 GLN A N 1
ATOM 687 C CA . GLN A 1 88 ? 1.537 -3.199 17.691 1.00 94.62 88 GLN A CA 1
ATOM 688 C C . GLN A 1 88 ? 0.389 -2.984 18.693 1.00 94.62 88 GLN A C 1
ATOM 690 O O . GLN A 1 88 ? 0.424 -3.516 19.798 1.00 94.62 88 GLN A O 1
ATOM 695 N N . ALA A 1 89 ? -0.662 -2.262 18.297 1.00 94.06 89 ALA A N 1
ATOM 696 C CA . ALA A 1 89 ? -1.898 -2.095 19.058 1.00 94.06 89 ALA A CA 1
ATOM 697 C C . ALA A 1 89 ? -2.922 -3.230 18.821 1.00 94.06 89 ALA A C 1
ATOM 699 O O . ALA A 1 89 ? -4.128 -2.985 18.821 1.00 94.06 89 ALA A O 1
ATOM 700 N N . GLU A 1 90 ? -2.459 -4.465 18.601 1.00 93.69 90 GLU A N 1
ATOM 701 C CA . GLU A 1 90 ? -3.274 -5.674 18.379 1.00 93.69 90 GLU A CA 1
ATOM 702 C C . GLU A 1 90 ? -4.214 -5.618 17.157 1.00 93.69 90 GLU A C 1
ATOM 704 O O . GLU A 1 90 ? -5.228 -6.316 17.123 1.00 93.69 90 GLU A O 1
ATOM 709 N N . SER A 1 91 ? -3.912 -4.797 16.147 1.00 94.88 91 SER A N 1
ATOM 710 C CA . SER A 1 91 ? -4.712 -4.771 14.915 1.00 94.88 91 SER A CA 1
ATOM 711 C C . SER A 1 91 ? -4.213 -5.758 13.870 1.00 94.88 91 SER A C 1
ATOM 713 O O . SER A 1 91 ? -3.025 -6.066 13.783 1.00 94.88 91 SER A O 1
ATOM 715 N N . GLN A 1 92 ? -5.133 -6.204 13.025 1.00 94.88 92 GLN A N 1
ATOM 716 C CA . GLN A 1 92 ? -4.872 -7.068 11.884 1.00 94.88 92 GLN A CA 1
ATOM 717 C C . GLN A 1 92 ? -5.173 -6.323 10.590 1.00 94.88 92 GLN A C 1
ATOM 719 O O . GLN A 1 92 ? -6.142 -5.568 10.513 1.00 94.88 92 GLN A O 1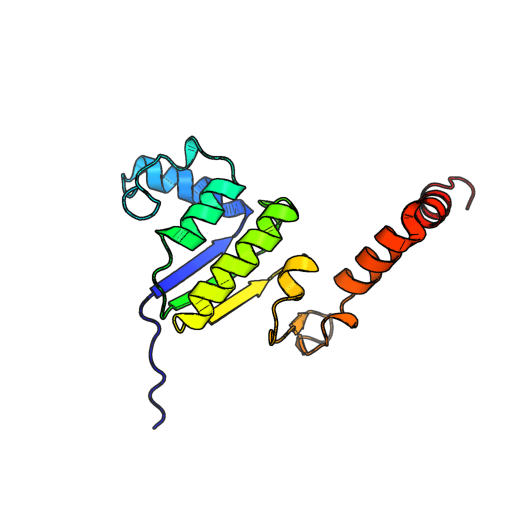
ATOM 724 N N . PHE A 1 93 ? -4.350 -6.567 9.575 1.00 96.00 93 PHE A N 1
ATOM 725 C CA . PHE A 1 93 ? -4.505 -5.977 8.253 1.00 96.00 93 PHE A CA 1
ATOM 726 C C . PHE A 1 93 ? -4.577 -7.065 7.189 1.00 96.00 93 PHE A C 1
ATOM 728 O O . PHE A 1 93 ? -3.789 -8.010 7.204 1.00 96.00 93 PHE A O 1
ATOM 735 N N . ILE A 1 94 ? -5.500 -6.890 6.249 1.00 96.88 94 ILE A N 1
ATOM 736 C CA . ILE A 1 94 ? -5.526 -7.583 4.962 1.00 96.88 94 ILE A CA 1
ATOM 737 C C . ILE A 1 94 ? -5.427 -6.489 3.907 1.00 96.88 94 ILE A C 1
ATOM 739 O O . ILE A 1 94 ? -6.256 -5.583 3.891 1.00 96.88 94 ILE A O 1
ATOM 743 N N . ILE A 1 95 ? -4.392 -6.533 3.075 1.00 96.12 95 ILE A N 1
ATOM 744 C CA . ILE A 1 95 ? -4.118 -5.477 2.101 1.00 96.12 95 ILE A CA 1
ATOM 745 C C . ILE A 1 95 ? -3.970 -6.121 0.726 1.00 96.12 95 ILE A C 1
ATOM 747 O O . ILE A 1 95 ? -3.071 -6.936 0.533 1.00 96.12 95 ILE A O 1
ATOM 751 N N . ALA A 1 96 ? -4.840 -5.752 -0.210 1.00 95.62 96 ALA A N 1
ATOM 752 C CA . ALA A 1 96 ? -4.619 -5.965 -1.634 1.00 95.62 96 ALA A CA 1
ATOM 753 C C . ALA A 1 96 ? -3.805 -4.779 -2.164 1.00 95.62 96 ALA A C 1
ATOM 755 O O . ALA A 1 96 ? -4.168 -3.626 -1.928 1.00 95.62 96 ALA A O 1
ATOM 756 N N . THR A 1 97 ? -2.655 -5.049 -2.782 1.00 95.25 97 THR A N 1
ATOM 757 C CA . THR A 1 97 ? -1.720 -4.007 -3.217 1.00 95.25 97 THR A CA 1
ATOM 758 C C . THR A 1 97 ? -0.829 -4.495 -4.355 1.00 95.25 97 THR A C 1
ATOM 760 O O . THR A 1 97 ? -0.423 -5.656 -4.396 1.00 95.25 97 THR A O 1
ATOM 763 N N . HIS A 1 98 ? -0.483 -3.564 -5.229 1.00 94.06 98 HIS A N 1
ATOM 764 C CA . HIS A 1 98 ? 0.539 -3.622 -6.266 1.00 94.06 98 HIS A CA 1
ATOM 765 C C . HIS A 1 98 ? 1.818 -2.876 -5.847 1.00 94.06 98 HIS A C 1
ATOM 767 O O . HIS A 1 98 ? 2.810 -2.862 -6.574 1.00 94.06 98 HIS A O 1
ATOM 773 N N . SER A 1 99 ? 1.837 -2.242 -4.669 1.00 95.75 99 SER A N 1
ATOM 774 C CA . SER A 1 99 ? 2.994 -1.480 -4.209 1.00 95.75 99 SER A CA 1
ATOM 775 C C . SER A 1 99 ? 4.090 -2.386 -3.636 1.00 95.75 99 SER A C 1
ATOM 777 O O . SER A 1 99 ? 3.898 -2.970 -2.562 1.00 95.75 99 SER A O 1
ATOM 779 N N . PRO A 1 100 ? 5.296 -2.428 -4.241 1.00 96.12 100 PRO A N 1
ATOM 780 C CA . PRO A 1 100 ? 6.426 -3.125 -3.632 1.00 96.12 100 PRO A CA 1
ATOM 781 C C . PRO A 1 100 ? 6.832 -2.493 -2.290 1.00 96.12 100 PRO A C 1
ATOM 783 O O . PRO A 1 100 ? 7.343 -3.184 -1.415 1.00 96.12 100 PRO A O 1
ATOM 786 N N . ILE A 1 101 ? 6.553 -1.200 -2.074 1.00 96.62 101 ILE A N 1
ATOM 787 C CA . ILE A 1 101 ? 6.827 -0.525 -0.797 1.00 96.62 101 ILE A CA 1
ATOM 788 C C . ILE A 1 101 ? 5.941 -1.114 0.302 1.00 96.62 101 ILE A C 1
ATOM 790 O O . ILE A 1 101 ? 6.448 -1.473 1.360 1.00 96.62 101 ILE A O 1
ATOM 794 N N . LEU A 1 102 ? 4.633 -1.242 0.064 1.00 96.31 102 LEU A N 1
ATOM 795 C CA . LEU A 1 102 ? 3.712 -1.782 1.067 1.00 96.31 102 LEU A CA 1
ATOM 796 C C . LEU A 1 102 ? 3.944 -3.277 1.319 1.00 96.31 102 LEU A C 1
ATOM 798 O O . LEU A 1 102 ? 3.928 -3.705 2.475 1.00 96.31 102 LEU A O 1
ATOM 802 N N . MET A 1 103 ? 4.234 -4.052 0.267 1.00 96.69 103 MET A N 1
ATOM 803 C CA . MET A 1 103 ? 4.584 -5.475 0.384 1.00 96.69 103 MET A CA 1
ATOM 804 C C . MET A 1 103 ? 5.838 -5.719 1.234 1.00 96.69 103 MET A C 1
ATOM 806 O O . MET A 1 103 ? 5.966 -6.781 1.837 1.00 96.69 103 MET A O 1
ATOM 810 N N . ALA A 1 104 ? 6.742 -4.740 1.337 1.00 96.38 104 ALA A N 1
ATOM 811 C CA . ALA A 1 104 ? 7.963 -4.849 2.133 1.00 96.38 104 ALA A CA 1
ATOM 812 C C . ALA A 1 104 ? 7.734 -4.816 3.660 1.00 96.38 104 ALA A C 1
ATOM 814 O O . ALA A 1 104 ? 8.708 -4.827 4.419 1.00 96.38 104 ALA A O 1
ATOM 815 N N . TYR A 1 105 ? 6.484 -4.750 4.140 1.00 97.00 105 TYR A N 1
ATOM 816 C CA . TYR A 1 105 ? 6.194 -4.773 5.574 1.00 97.00 105 TYR A CA 1
ATOM 817 C C . TYR A 1 105 ? 6.786 -6.035 6.242 1.00 97.00 105 TYR A C 1
ATOM 819 O O . TYR A 1 105 ? 6.550 -7.157 5.784 1.00 97.00 105 TYR A O 1
ATOM 827 N N . PRO A 1 106 ? 7.543 -5.893 7.347 1.00 92.25 106 PRO A N 1
ATOM 828 C CA . PRO A 1 106 ? 8.231 -7.019 7.965 1.00 92.25 106 PRO A CA 1
ATOM 829 C C . PRO A 1 106 ? 7.242 -8.050 8.515 1.00 92.25 106 PRO A C 1
ATOM 831 O O . PRO A 1 106 ? 6.253 -7.703 9.158 1.00 92.25 106 PRO A O 1
ATOM 834 N N . HIS A 1 107 ? 7.550 -9.332 8.308 1.00 89.12 107 HIS A N 1
ATOM 835 C CA . HIS A 1 107 ? 6.720 -10.466 8.739 1.00 89.12 107 HIS A CA 1
ATOM 836 C C . HIS A 1 107 ? 5.315 -10.510 8.113 1.00 89.12 107 HIS A C 1
ATOM 838 O O . HIS A 1 107 ? 4.453 -11.241 8.605 1.00 89.12 107 HIS A O 1
ATOM 844 N N . ALA A 1 108 ? 5.069 -9.755 7.037 1.00 95.19 108 ALA A N 1
ATOM 845 C CA . ALA A 1 108 ? 3.855 -9.913 6.253 1.00 95.19 108 ALA A CA 1
ATOM 846 C C . ALA A 1 108 ? 3.820 -11.300 5.600 1.00 95.19 108 ALA A C 1
ATOM 848 O O . ALA A 1 108 ? 4.828 -11.788 5.088 1.00 95.19 108 ALA A O 1
ATOM 849 N N . ARG A 1 109 ? 2.634 -11.913 5.588 1.00 96.81 109 ARG A N 1
ATOM 850 C CA . ARG A 1 109 ? 2.350 -13.042 4.705 1.00 96.81 109 ARG A CA 1
ATOM 851 C C . ARG A 1 109 ? 1.909 -12.481 3.363 1.00 96.81 109 ARG A C 1
ATOM 853 O O . ARG A 1 109 ? 0.864 -11.837 3.297 1.00 96.81 109 ARG A O 1
ATOM 860 N N . ILE A 1 110 ? 2.694 -12.723 2.321 1.00 97.50 110 ILE A N 1
ATOM 861 C CA . ILE A 1 110 ? 2.384 -12.260 0.970 1.00 97.50 110 ILE A CA 1
ATOM 862 C C . ILE A 1 110 ? 1.729 -13.414 0.225 1.00 97.50 110 ILE A C 1
ATOM 864 O O . ILE A 1 110 ? 2.317 -14.482 0.075 1.00 97.50 110 ILE A O 1
ATOM 868 N N . LEU A 1 111 ? 0.492 -13.194 -0.207 1.00 96.69 111 LEU A N 1
ATOM 869 C CA . LEU A 1 111 ? -0.261 -14.142 -1.012 1.00 96.69 111 LEU A CA 1
ATOM 870 C C . LEU A 1 111 ? -0.359 -13.588 -2.431 1.00 96.69 111 LEU A C 1
ATOM 872 O O . LEU A 1 111 ? -0.930 -12.520 -2.640 1.00 96.69 111 LEU A O 1
ATOM 876 N N . LEU A 1 112 ? 0.209 -14.313 -3.386 1.00 95.12 112 LEU A N 1
ATOM 877 C CA . LEU A 1 112 ? 0.054 -14.051 -4.806 1.00 95.12 112 LEU A CA 1
ATOM 878 C C . LEU A 1 112 ? -1.234 -14.716 -5.289 1.00 95.12 112 LEU A C 1
ATOM 880 O O . LEU A 1 112 ? -1.443 -15.906 -5.045 1.00 95.12 112 LEU A O 1
ATOM 884 N N . LEU A 1 113 ? -2.077 -13.937 -5.963 1.00 92.69 113 LEU A N 1
ATOM 885 C CA . LEU A 1 113 ? -3.260 -14.433 -6.652 1.00 92.69 113 LEU A CA 1
ATOM 886 C C . LEU A 1 113 ? -2.883 -14.705 -8.113 1.00 92.69 113 LEU A C 1
ATOM 888 O O . LEU A 1 113 ? -2.490 -13.787 -8.829 1.00 92.69 113 LEU A O 1
ATOM 892 N N . ASN A 1 114 ? -2.957 -15.962 -8.527 1.00 89.06 114 ASN A N 1
ATOM 893 C CA . ASN A 1 114 ? -2.635 -16.443 -9.868 1.00 89.06 114 ASN A CA 1
ATOM 894 C C . ASN A 1 114 ? -3.775 -17.322 -10.407 1.00 89.06 114 ASN A C 1
ATOM 896 O O . ASN A 1 114 ? -4.744 -17.596 -9.698 1.00 89.06 114 ASN A O 1
ATOM 900 N N . ASP A 1 115 ? -3.676 -17.753 -11.667 1.00 90.12 115 ASP A N 1
ATOM 901 C CA . ASP A 1 115 ? -4.721 -18.560 -12.323 1.00 90.12 115 ASP A CA 1
ATOM 902 C C . ASP A 1 115 ? -5.009 -19.880 -11.581 1.00 90.12 115 ASP A C 1
ATOM 904 O O . ASP A 1 115 ? -6.135 -20.377 -11.595 1.00 90.12 115 ASP A O 1
ATOM 908 N N . ASP A 1 116 ? -4.008 -20.410 -10.870 1.00 89.56 116 ASP A N 1
ATOM 909 C CA . ASP A 1 116 ? -4.101 -21.628 -10.059 1.00 89.56 116 ASP A CA 1
ATOM 910 C C . ASP A 1 116 ? -4.614 -21.383 -8.620 1.00 89.56 116 ASP A C 1
ATOM 912 O O . ASP A 1 116 ? -4.821 -22.336 -7.862 1.00 89.56 116 ASP A O 1
ATOM 916 N N . GLY A 1 117 ? -4.848 -20.125 -8.221 1.00 92.44 117 GLY A N 1
ATOM 917 C CA . GLY A 1 117 ? -5.437 -19.749 -6.933 1.00 92.44 117 GLY A CA 1
ATOM 918 C C . GLY A 1 117 ? -4.589 -18.789 -6.089 1.00 92.44 117 GLY A C 1
ATOM 919 O O . GLY A 1 117 ? -4.148 -17.745 -6.554 1.00 92.44 117 GLY A O 1
ATOM 920 N N . LEU A 1 118 ? -4.459 -19.086 -4.790 1.00 93.62 118 LEU A N 1
ATOM 921 C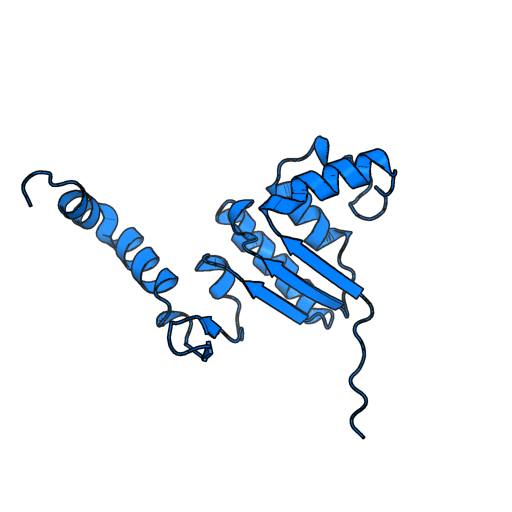 CA . LEU A 1 118 ? -3.681 -18.293 -3.829 1.00 93.62 118 LEU A CA 1
ATOM 922 C C . LEU A 1 118 ? -2.427 -19.064 -3.419 1.00 93.62 118 LEU A C 1
ATOM 924 O O . LEU A 1 118 ? -2.529 -20.138 -2.822 1.00 93.62 118 LEU A O 1
ATOM 928 N N . THR A 1 119 ? -1.256 -18.482 -3.654 1.00 95.19 119 THR A N 1
ATOM 929 C CA . THR A 1 119 ? 0.037 -19.061 -3.262 1.00 95.19 119 THR A CA 1
ATOM 930 C C . THR A 1 119 ? 0.827 -18.100 -2.385 1.00 95.19 119 THR A C 1
ATOM 932 O O . THR A 1 119 ? 0.947 -16.923 -2.710 1.00 95.19 119 THR A O 1
ATOM 935 N N . GLU A 1 120 ? 1.378 -18.588 -1.273 1.00 96.12 120 GLU A N 1
ATOM 936 C CA . GLU A 1 120 ? 2.289 -17.794 -0.439 1.00 96.12 120 GLU A CA 1
ATOM 937 C C . GLU A 1 120 ? 3.657 -17.683 -1.122 1.00 96.12 120 GLU A C 1
ATOM 939 O O . GLU A 1 120 ? 4.211 -18.692 -1.555 1.00 96.12 120 GLU A O 1
ATOM 944 N N . VAL A 1 121 ? 4.184 -16.462 -1.223 1.00 96.38 121 VAL A N 1
ATOM 945 C CA . VAL A 1 121 ? 5.461 -16.160 -1.888 1.00 96.38 121 VAL A CA 1
ATOM 946 C C . VAL A 1 121 ? 6.314 -15.243 -1.020 1.00 96.38 121 VAL A C 1
ATOM 948 O O . VAL A 1 121 ? 5.798 -14.477 -0.201 1.00 96.38 121 VAL A O 1
ATOM 951 N N . ALA A 1 122 ? 7.633 -15.285 -1.190 1.00 96.38 122 ALA A N 1
ATOM 952 C CA . ALA A 1 122 ? 8.512 -14.308 -0.564 1.00 96.38 122 ALA A CA 1
ATOM 953 C C . ALA A 1 122 ? 8.409 -12.946 -1.269 1.00 96.38 122 ALA A C 1
ATOM 955 O O . ALA A 1 122 ? 8.150 -12.853 -2.467 1.00 96.38 122 ALA A O 1
ATOM 956 N N . TYR A 1 123 ? 8.703 -11.864 -0.545 1.00 95.88 123 TYR A N 1
ATOM 957 C CA . TYR A 1 123 ? 8.700 -10.507 -1.109 1.00 95.88 123 TYR A CA 1
ATOM 958 C C . TYR A 1 123 ? 9.556 -10.388 -2.381 1.00 95.88 123 TYR A C 1
ATOM 960 O O . TYR A 1 123 ? 9.106 -9.845 -3.389 1.00 95.88 123 TYR A O 1
ATOM 968 N N . ALA A 1 124 ? 10.765 -10.958 -2.352 1.00 95.06 124 ALA A N 1
ATOM 969 C CA . ALA A 1 124 ? 11.700 -10.916 -3.474 1.00 95.06 124 ALA A CA 1
ATOM 970 C C . ALA A 1 124 ? 11.289 -11.798 -4.671 1.00 95.06 124 ALA A C 1
ATOM 972 O O . ALA A 1 124 ? 11.872 -11.685 -5.745 1.00 95.06 124 ALA A O 1
ATOM 973 N N . GLU A 1 125 ? 10.296 -12.669 -4.499 1.00 94.62 125 GLU A N 1
ATOM 974 C CA . GLU A 1 125 ? 9.746 -13.510 -5.568 1.00 94.62 125 GLU A CA 1
ATOM 975 C C . GLU A 1 125 ? 8.572 -12.824 -6.275 1.00 94.62 125 GLU A C 1
ATOM 977 O O . GLU A 1 125 ? 8.153 -13.263 -7.342 1.00 94.62 125 GLU A O 1
ATOM 982 N N . THR A 1 126 ? 8.049 -11.728 -5.716 1.00 94.75 126 THR A N 1
ATOM 983 C CA . THR A 1 126 ? 6.946 -10.993 -6.339 1.00 94.75 126 THR A CA 1
ATOM 984 C C . THR A 1 126 ? 7.398 -10.320 -7.636 1.00 94.75 126 THR A C 1
ATOM 986 O O . THR A 1 126 ? 8.491 -9.750 -7.720 1.00 94.75 126 THR A O 1
ATOM 989 N N . GLU A 1 127 ? 6.534 -10.338 -8.652 1.00 94.00 127 GLU A N 1
ATOM 990 C CA . GLU A 1 127 ? 6.775 -9.635 -9.918 1.00 94.00 127 GLU A CA 1
ATOM 991 C C . GLU A 1 127 ? 7.016 -8.139 -9.680 1.00 94.00 127 GLU A C 1
ATOM 993 O O . GLU A 1 127 ? 7.997 -7.581 -10.163 1.00 94.00 127 GLU A O 1
ATOM 998 N N . HIS A 1 128 ? 6.174 -7.514 -8.850 1.00 94.44 128 HIS A N 1
ATOM 999 C CA . HIS A 1 128 ? 6.258 -6.094 -8.514 1.00 94.44 128 HIS A CA 1
ATOM 1000 C C . HIS A 1 128 ? 7.625 -5.709 -7.936 1.00 94.44 128 HIS A C 1
ATOM 1002 O O . HIS A 1 128 ? 8.166 -4.665 -8.305 1.00 94.44 128 HIS A O 1
ATOM 1008 N N . TYR A 1 129 ? 8.210 -6.543 -7.066 1.00 95.25 129 TYR A N 1
ATOM 1009 C CA . TYR A 1 129 ? 9.566 -6.321 -6.567 1.00 95.25 129 TYR A CA 1
ATOM 1010 C C . TYR A 1 129 ? 10.598 -6.389 -7.694 1.00 95.25 129 TYR A C 1
ATOM 1012 O O . TYR A 1 129 ? 11.387 -5.456 -7.846 1.00 95.25 129 TYR A O 1
ATOM 1020 N N . ASN A 1 130 ? 10.590 -7.470 -8.476 1.00 95.88 130 ASN A N 1
ATOM 1021 C CA . ASN A 1 130 ? 11.606 -7.723 -9.497 1.00 95.88 130 ASN A CA 1
ATOM 1022 C C . ASN A 1 130 ? 11.561 -6.679 -10.617 1.00 95.88 130 ASN A C 1
ATOM 1024 O O . ASN A 1 130 ? 12.567 -6.020 -10.869 1.00 95.88 130 ASN A O 1
ATOM 1028 N N . VAL A 1 131 ? 10.383 -6.429 -11.197 1.00 94.56 131 VAL A N 1
ATOM 1029 C CA . VAL A 1 131 ? 10.191 -5.429 -12.260 1.00 94.56 131 VAL A CA 1
ATOM 1030 C C . VAL A 1 131 ? 10.595 -4.035 -11.784 1.00 94.56 131 VAL A C 1
ATOM 1032 O O . VAL A 1 131 ? 11.351 -3.343 -12.464 1.00 94.56 131 VAL A O 1
ATOM 1035 N N . THR A 1 132 ? 10.144 -3.623 -10.594 1.00 94.69 132 THR A N 1
ATOM 1036 C CA . THR A 1 132 ? 10.478 -2.293 -10.059 1.00 94.69 132 THR A CA 1
ATOM 1037 C C . THR A 1 132 ? 11.975 -2.163 -9.795 1.00 94.69 132 THR A C 1
ATOM 1039 O O . THR A 1 132 ? 12.578 -1.149 -10.142 1.00 94.69 132 THR A O 1
ATOM 1042 N N . LYS A 1 133 ? 12.599 -3.180 -9.193 1.00 95.88 133 LYS A N 1
ATOM 1043 C CA . LYS A 1 133 ? 14.038 -3.195 -8.911 1.00 95.88 133 LYS A CA 1
ATOM 1044 C C . LYS A 1 133 ? 14.859 -3.115 -10.194 1.00 95.88 133 LYS A C 1
ATOM 1046 O O . LYS A 1 133 ? 15.787 -2.310 -10.262 1.00 95.88 133 LYS A O 1
ATOM 1051 N N . ASP A 1 134 ? 14.532 -3.931 -11.188 1.00 94.50 134 ASP A N 1
ATOM 1052 C CA . ASP A 1 134 ? 15.268 -3.987 -12.450 1.00 94.50 134 ASP A CA 1
ATOM 1053 C C . ASP A 1 134 ? 15.120 -2.679 -13.226 1.00 94.50 134 ASP A C 1
ATOM 1055 O O . ASP A 1 134 ? 16.122 -2.118 -13.679 1.00 94.50 134 ASP A O 1
ATOM 1059 N N . PHE A 1 135 ? 13.903 -2.125 -13.270 1.00 95.81 135 PHE A N 1
ATOM 1060 C CA . PHE A 1 135 ? 13.656 -0.814 -13.858 1.00 95.81 135 PHE A CA 1
ATOM 1061 C C . PHE A 1 135 ? 14.478 0.269 -13.165 1.00 95.81 135 PHE A C 1
ATOM 1063 O O . PHE A 1 135 ? 15.233 0.971 -13.827 1.00 95.81 135 PHE A O 1
ATOM 1070 N N . LEU A 1 136 ? 14.419 0.390 -11.838 1.00 95.69 136 LEU A N 1
ATOM 1071 C CA . LEU A 1 136 ? 15.166 1.431 -11.123 1.00 95.69 136 LEU A CA 1
ATOM 1072 C C . LEU A 1 136 ? 16.689 1.297 -11.284 1.00 95.69 136 LEU A C 1
ATOM 1074 O O . LEU A 1 136 ? 17.381 2.313 -11.345 1.00 95.69 136 LEU A O 1
ATOM 1078 N N . ASN A 1 137 ? 17.212 0.074 -11.391 1.00 97.06 137 ASN A N 1
ATOM 1079 C CA . ASN A 1 137 ? 18.646 -0.168 -11.557 1.00 97.06 137 ASN A CA 1
ATOM 1080 C C . ASN A 1 137 ? 19.141 0.023 -12.998 1.00 97.06 137 ASN A C 1
ATOM 1082 O O . ASN A 1 137 ? 20.323 0.307 -13.193 1.00 97.06 137 ASN A O 1
ATOM 1086 N N . ASN A 1 138 ? 18.279 -0.150 -14.005 1.00 95.44 138 ASN A N 1
ATOM 1087 C CA . ASN A 1 138 ? 18.686 -0.176 -15.413 1.00 95.44 138 ASN A CA 1
ATOM 1088 C C . ASN A 1 138 ? 17.720 0.560 -16.365 1.00 95.44 138 ASN A C 1
ATOM 1090 O O . ASN A 1 138 ? 17.626 0.227 -17.552 1.00 95.44 138 ASN A O 1
ATOM 1094 N N . TYR A 1 139 ? 17.017 1.588 -15.875 1.00 95.81 139 TYR A N 1
ATOM 1095 C CA . TYR A 1 139 ? 15.990 2.289 -16.653 1.00 95.81 139 TYR A CA 1
ATOM 1096 C C . TYR A 1 139 ? 16.471 2.803 -18.025 1.00 95.81 139 TYR A C 1
ATOM 1098 O O . TYR A 1 139 ? 15.699 2.681 -18.972 1.00 95.81 139 TYR A O 1
ATOM 1106 N N . PRO A 1 140 ? 17.714 3.303 -18.239 1.00 95.62 140 PRO A N 1
ATOM 1107 C CA . PRO A 1 140 ? 18.097 3.825 -19.552 1.00 95.62 140 PRO A CA 1
ATOM 1108 C C . PRO A 1 140 ? 18.230 2.734 -20.620 1.00 95.62 140 PRO A C 1
ATOM 1110 O O . PRO A 1 140 ? 17.998 2.988 -21.799 1.00 95.62 140 PRO A O 1
ATOM 1113 N N . ALA A 1 141 ? 18.648 1.519 -20.248 1.00 93.25 141 ALA A N 1
ATOM 1114 C CA . ALA A 1 141 ? 18.709 0.402 -21.189 1.00 93.25 141 ALA A CA 1
ATOM 1115 C C . ALA A 1 141 ? 17.316 -0.179 -21.441 1.00 93.25 141 ALA A C 1
ATOM 1117 O O . ALA A 1 141 ? 16.974 -0.435 -22.592 1.00 93.25 141 ALA A O 1
ATOM 1118 N N . MET A 1 142 ? 16.503 -0.314 -20.389 1.00 92.56 142 MET A N 1
ATOM 1119 C CA . MET A 1 142 ? 15.122 -0.776 -20.525 1.00 92.56 142 MET A CA 1
ATOM 1120 C C . MET A 1 142 ? 14.285 0.174 -21.382 1.00 92.56 142 MET A C 1
ATOM 1122 O O . MET A 1 142 ? 13.602 -0.291 -22.282 1.00 92.56 142 MET A O 1
ATOM 1126 N N . LEU A 1 143 ? 14.375 1.492 -21.169 1.00 95.12 143 LEU A N 1
ATOM 1127 C CA . LEU A 1 143 ? 13.656 2.473 -21.989 1.00 95.12 143 LEU A CA 1
ATOM 1128 C C . LEU A 1 143 ? 14.093 2.436 -23.451 1.00 95.12 143 LEU A C 1
ATOM 1130 O O . LEU A 1 143 ? 13.244 2.566 -24.320 1.00 95.12 143 LEU A O 1
ATOM 1134 N N . ARG A 1 144 ? 15.388 2.234 -23.732 1.00 94.56 144 ARG A N 1
ATOM 1135 C CA . ARG A 1 144 ? 15.852 2.059 -25.114 1.00 94.56 144 ARG A CA 1
ATOM 1136 C C . ARG A 1 144 ? 15.196 0.850 -25.767 1.00 94.56 144 ARG A C 1
ATOM 1138 O O . ARG A 1 144 ? 14.667 1.006 -26.844 1.00 94.56 144 ARG A O 1
ATOM 1145 N N . TYR A 1 145 ? 15.192 -0.304 -25.104 1.00 90.94 145 TYR A N 1
ATOM 1146 C CA . TYR A 1 145 ? 14.574 -1.520 -25.641 1.00 90.94 145 TYR A CA 1
ATOM 1147 C C . TYR A 1 145 ? 13.048 -1.406 -25.791 1.00 90.94 145 TYR A C 1
ATOM 1149 O O . TYR A 1 145 ? 12.496 -1.843 -26.789 1.00 90.94 145 TYR A O 1
ATOM 1157 N N . LEU A 1 146 ? 12.361 -0.819 -24.805 1.00 91.62 146 LEU A N 1
ATOM 1158 C CA . LEU A 1 146 ? 10.897 -0.712 -24.791 1.00 91.62 146 LEU A CA 1
ATOM 1159 C C . LEU A 1 146 ? 10.343 0.325 -25.775 1.00 91.62 146 LEU A C 1
ATOM 1161 O O . LEU A 1 146 ? 9.175 0.236 -26.140 1.00 91.62 146 LEU A O 1
ATOM 1165 N N . LEU A 1 147 ? 11.139 1.337 -26.127 1.00 94.56 147 LEU A N 1
ATOM 1166 C CA . LEU A 1 147 ? 10.733 2.446 -26.994 1.00 94.56 147 LEU A CA 1
ATOM 1167 C C . LEU A 1 147 ? 11.407 2.397 -28.372 1.00 94.56 147 LEU A C 1
ATOM 1169 O O . LEU A 1 147 ? 11.272 3.352 -29.132 1.00 94.56 147 LEU A O 1
ATOM 1173 N N . ASP A 1 148 ? 12.157 1.336 -28.677 1.00 92.12 148 ASP A N 1
ATOM 1174 C CA . ASP A 1 148 ? 12.716 1.134 -30.012 1.00 92.12 148 ASP A CA 1
ATOM 1175 C C . ASP A 1 148 ? 11.578 0.724 -30.956 1.00 92.12 148 ASP A C 1
ATOM 1177 O O . ASP A 1 148 ? 11.020 -0.365 -30.827 1.00 92.12 148 ASP A O 1
ATOM 1181 N N . GLU A 1 149 ? 11.184 1.616 -31.866 1.00 70.12 149 GLU A N 1
ATOM 1182 C CA . GLU A 1 149 ? 10.084 1.374 -32.814 1.00 70.12 149 GLU A CA 1
ATOM 1183 C C . GLU A 1 149 ? 10.464 0.363 -33.917 1.00 70.12 149 GLU A C 1
ATOM 1185 O O . GLU A 1 149 ? 9.585 -0.107 -34.641 1.00 70.12 149 GLU A O 1
ATOM 1190 N N . ASP A 1 150 ? 11.750 0.000 -34.010 1.00 65.38 150 ASP A N 1
ATOM 1191 C CA . ASP A 1 150 ? 12.317 -0.901 -35.021 1.00 65.38 150 ASP A CA 1
ATOM 1192 C C . ASP A 1 150 ? 12.729 -2.291 -34.464 1.00 65.38 150 ASP A C 1
ATOM 1194 O O . ASP A 1 150 ? 13.377 -3.066 -35.180 1.00 65.38 150 ASP A O 1
ATOM 1198 N N . ALA A 1 151 ? 12.385 -2.617 -33.207 1.00 56.62 151 ALA A N 1
ATOM 1199 C CA . ALA A 1 151 ? 12.681 -3.909 -32.558 1.00 56.62 151 ALA A CA 1
ATOM 1200 C C . ALA A 1 151 ? 11.631 -5.009 -32.808 1.00 56.62 151 ALA A C 1
ATOM 1202 O O . ALA A 1 151 ? 10.415 -4.710 -32.842 1.00 56.62 151 ALA A O 1
#

Secondary structure (DSSP, 8-state):
-------SEEEEEEGGGHHHHHHHHHHHT-GGGGTTS-GGGS-HHHHHHHIIIII--SSEEEEEESGGGG--HHHHHHHHHHHHHHHHTT-EEEEE---HHHHT-TT--EEEEETTEEEEE-GGGSHHHHHHHHHHHHHHHHHHHHT-TT-

pLDDT: mean 82.92, std 15.9, range [41.34, 97.5]

Radius of gyration: 18.57 Å; chains: 1; bounding box: 43×44×58 Å